Protein AF-A0AAE6Z4R4-F1 (afdb_monomer)

Foldseek 3Di:
DDWDWDLPVKTKIKDDDDLCVVLVQFAFFKWKWFQDDLWIKIFTDDPPDDVVVQCVVCVPDLGMDMDHQHNVSMDMDIHSRCVVSVVNDDDWDWDRHNRMIIIHHPPDPPPD

Sequence (112 aa):
MDIAWQAGDLPELTLTGSALAQAGFTAGVLFRISLYRNGLMLARLDDDTDIAALVAELDGSDTEGADWVSDNGELTLAGDWLTQSGLLTPPFSIEALPGKIMIRAESGAMLA

Mean predicted aligned error: 3.99 Å

Structure (mmCIF, N/CA/C/O backbone):
data_AF-A0AAE6Z4R4-F1
#
_entry.id   AF-A0AAE6Z4R4-F1
#
loop_
_atom_site.group_PDB
_atom_site.id
_atom_site.type_symbol
_atom_site.label_atom_id
_atom_site.label_alt_id
_atom_site.label_comp_id
_atom_site.label_asym_id
_atom_site.label_entity_id
_atom_site.label_seq_id
_atom_site.pdbx_PDB_ins_code
_atom_site.Cartn_x
_atom_site.Cartn_y
_atom_site.Cartn_z
_atom_site.occupancy
_atom_site.B_iso_or_equiv
_atom_site.auth_seq_id
_atom_site.auth_comp_id
_atom_site.auth_asym_id
_atom_site.auth_atom_id
_atom_site.pdbx_PDB_model_num
ATOM 1 N N . MET A 1 1 ? -7.303 -10.117 8.445 1.00 92.00 1 MET A N 1
ATOM 2 C CA . MET A 1 1 ? -6.322 -9.066 8.132 1.00 92.00 1 MET A CA 1
ATOM 3 C C . MET A 1 1 ? -6.293 -8.185 9.341 1.00 92.00 1 MET A C 1
ATOM 5 O O . MET A 1 1 ? -7.367 -7.795 9.788 1.00 92.00 1 MET A O 1
ATOM 9 N N . ASP A 1 2 ? -5.105 -7.968 9.876 1.00 95.00 2 ASP A N 1
ATOM 10 C CA . ASP A 1 2 ? -4.919 -7.169 11.075 1.00 95.00 2 ASP A CA 1
ATOM 11 C C . ASP A 1 2 ? -4.515 -5.759 10.647 1.00 95.00 2 ASP A C 1
ATOM 13 O O . ASP A 1 2 ? -3.861 -5.579 9.617 1.00 95.00 2 ASP A O 1
ATOM 17 N N . ILE A 1 3 ? -4.994 -4.762 11.388 1.00 94.88 3 ILE A N 1
ATOM 18 C CA . ILE A 1 3 ? -4.874 -3.352 11.024 1.00 94.88 3 ILE A CA 1
ATOM 19 C C . ILE A 1 3 ? -4.378 -2.585 12.244 1.00 94.88 3 ILE A C 1
ATOM 21 O O . ILE A 1 3 ? -4.956 -2.707 13.326 1.00 94.88 3 ILE A O 1
ATOM 25 N N . ALA A 1 4 ? -3.350 -1.764 12.057 1.00 96.38 4 ALA A N 1
ATOM 26 C CA . ALA A 1 4 ? -2.907 -0.784 13.036 1.00 96.38 4 ALA A CA 1
ATOM 27 C C . ALA A 1 4 ? -3.022 0.623 12.440 1.00 96.38 4 ALA A C 1
ATOM 29 O O . ALA A 1 4 ? -2.565 0.870 11.329 1.00 96.38 4 ALA A O 1
ATOM 30 N N . TRP A 1 5 ? -3.654 1.535 13.180 1.00 96.00 5 TRP A N 1
ATOM 31 C CA . TRP A 1 5 ? -3.797 2.942 12.808 1.00 96.00 5 TRP A CA 1
ATOM 32 C C . TRP A 1 5 ? -3.055 3.823 13.806 1.00 96.00 5 TRP A C 1
ATOM 34 O O . TRP A 1 5 ? -3.244 3.682 15.018 1.00 96.00 5 TRP A O 1
ATOM 44 N N . GLN A 1 6 ? -2.271 4.767 13.298 1.00 95.44 6 GLN A N 1
ATOM 45 C CA . GLN A 1 6 ? -1.594 5.785 14.088 1.00 95.44 6 GLN A CA 1
ATOM 46 C C . GLN A 1 6 ? -1.935 7.156 13.511 1.00 95.44 6 GLN A C 1
ATOM 48 O O . GLN A 1 6 ? -1.650 7.428 12.354 1.00 95.44 6 GLN A O 1
ATOM 53 N N . ALA A 1 7 ? -2.558 8.028 14.308 1.00 90.06 7 ALA A N 1
ATOM 54 C CA . ALA A 1 7 ? -2.949 9.351 13.823 1.00 90.06 7 ALA A CA 1
ATOM 55 C C 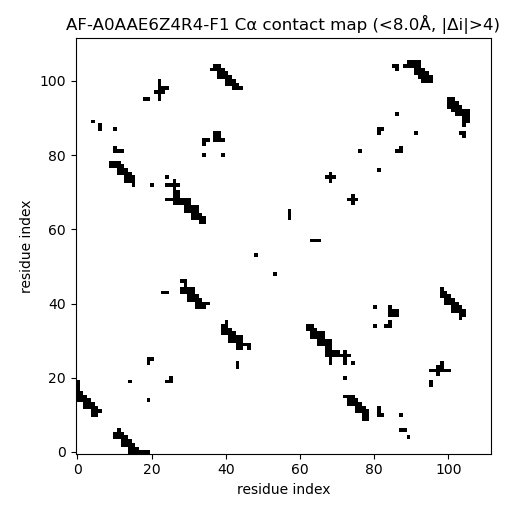. ALA A 1 7 ? -1.734 10.262 13.578 1.00 90.06 7 ALA A C 1
ATOM 57 O O . ALA A 1 7 ? -1.679 10.885 12.528 1.00 90.06 7 ALA A O 1
ATOM 58 N N . GLY A 1 8 ? -0.777 10.295 14.520 1.00 88.00 8 GLY A N 1
ATOM 59 C CA . GLY A 1 8 ? 0.502 11.013 14.401 1.00 88.00 8 GLY A CA 1
ATOM 60 C C . GLY A 1 8 ? 0.414 12.482 13.952 1.00 88.00 8 GLY A C 1
ATOM 61 O O . GLY A 1 8 ? -0.663 13.044 13.787 1.00 88.00 8 GLY A O 1
ATOM 62 N N . ASP A 1 9 ? 1.573 13.110 13.746 1.00 88.69 9 ASP A N 1
ATOM 63 C CA . ASP A 1 9 ? 1.658 14.303 12.882 1.00 88.69 9 ASP A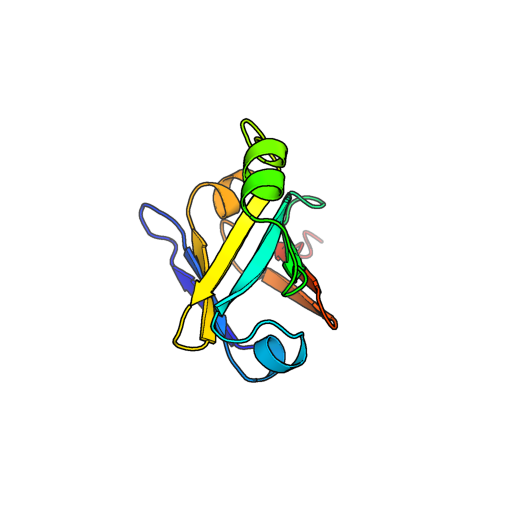 CA 1
ATOM 64 C C . ASP A 1 9 ? 1.642 13.889 11.398 1.00 88.69 9 ASP A C 1
ATOM 66 O O . ASP A 1 9 ? 1.149 14.617 10.539 1.00 88.69 9 ASP A O 1
ATOM 70 N N . LEU A 1 10 ? 2.159 12.688 11.116 1.00 93.19 10 LEU A N 1
ATOM 71 C CA . LEU A 1 10 ? 2.033 11.981 9.851 1.00 93.19 10 LEU A CA 1
ATOM 72 C C . LEU A 1 10 ? 1.209 10.713 10.119 1.00 93.19 10 LEU A C 1
ATOM 74 O O . LEU A 1 10 ? 1.714 9.822 10.808 1.00 93.19 10 LEU A O 1
ATOM 78 N N . PRO A 1 11 ? -0.046 10.630 9.649 1.00 94.50 11 PRO A N 1
ATOM 79 C CA . PRO A 1 11 ? -0.869 9.458 9.893 1.00 94.50 11 PRO A CA 1
ATOM 80 C C . PRO A 1 11 ? -0.301 8.227 9.197 1.00 94.50 11 PRO A C 1
ATOM 82 O O . PRO A 1 11 ? 0.291 8.339 8.125 1.00 94.50 11 PRO A O 1
ATOM 85 N N . GLU A 1 12 ? -0.512 7.056 9.787 1.00 96.94 12 GLU A N 1
ATOM 86 C CA . GLU A 1 12 ? -0.011 5.781 9.286 1.00 96.94 12 GLU A CA 1
ATOM 87 C C . GLU A 1 12 ? -1.045 4.662 9.467 1.00 96.94 12 GLU A C 1
ATOM 89 O O . GLU A 1 12 ? -1.685 4.526 10.515 1.00 96.94 12 GLU A O 1
ATOM 94 N N . LEU A 1 13 ? -1.193 3.843 8.428 1.00 97.31 13 LEU A N 1
ATOM 95 C CA . LEU A 1 13 ? -2.016 2.645 8.397 1.00 97.31 13 LEU A CA 1
ATOM 96 C C . LEU A 1 13 ? -1.139 1.448 8.030 1.00 97.31 13 LEU A C 1
ATOM 98 O O . LEU A 1 13 ? -0.631 1.376 6.912 1.00 97.31 13 LEU A O 1
ATOM 102 N N . THR A 1 14 ? -1.023 0.487 8.940 1.00 97.94 14 THR A N 1
ATOM 103 C CA . THR A 1 14 ? -0.281 -0.760 8.723 1.00 97.94 14 THR A CA 1
ATOM 104 C C . THR A 1 14 ? -1.254 -1.924 8.568 1.00 97.94 14 THR A C 1
ATOM 106 O O . THR A 1 14 ? -2.133 -2.124 9.413 1.00 97.94 14 THR A O 1
ATOM 109 N N . LEU A 1 15 ? -1.092 -2.713 7.506 1.00 98.25 15 LEU A N 1
ATOM 110 C CA . LEU A 1 15 ? -1.811 -3.962 7.266 1.00 98.25 15 LEU A CA 1
ATOM 111 C C . LEU A 1 15 ? -0.871 -5.142 7.489 1.00 98.25 15 LEU A C 1
ATOM 113 O O . LEU A 1 15 ? 0.250 -5.149 6.980 1.00 98.25 15 LEU A O 1
ATOM 117 N N . THR A 1 16 ? -1.343 -6.157 8.212 1.00 97.25 16 THR A N 1
ATOM 118 C CA . THR A 1 16 ? -0.566 -7.368 8.503 1.00 97.25 16 THR A CA 1
ATOM 119 C C . THR A 1 16 ? -1.446 -8.629 8.543 1.00 97.25 16 THR A C 1
ATOM 121 O O . THR A 1 16 ? -2.666 -8.615 8.306 1.00 97.25 16 THR A O 1
ATOM 124 N N . GLY A 1 17 ? -0.807 -9.766 8.827 1.00 95.81 17 GLY A N 1
ATOM 125 C CA . GLY A 1 17 ? -1.468 -11.045 9.071 1.00 95.81 17 GLY A CA 1
ATOM 126 C C . GLY A 1 17 ? -1.663 -11.906 7.820 1.00 95.81 17 GLY A C 1
ATOM 127 O O . GLY A 1 17 ? -1.413 -11.508 6.683 1.00 95.81 17 GLY A O 1
ATOM 128 N N . SER A 1 18 ? -2.141 -13.136 8.021 1.00 95.88 18 SER A N 1
ATOM 129 C CA . SER A 1 18 ? -2.191 -14.164 6.966 1.00 95.88 18 SER A CA 1
ATOM 130 C C . SER A 1 18 ? -3.111 -13.823 5.791 1.00 95.88 18 SER A C 1
ATOM 132 O O . SER A 1 18 ? -2.926 -14.348 4.697 1.00 95.88 18 SER A O 1
ATOM 134 N N . ALA A 1 19 ? -4.114 -12.970 5.996 1.00 96.12 19 ALA A N 1
ATOM 135 C CA . ALA A 1 19 ? -5.014 -12.530 4.932 1.00 96.12 19 ALA A CA 1
ATOM 136 C C . ALA A 1 19 ? -4.314 -11.611 3.912 1.00 96.12 19 ALA A C 1
ATOM 138 O O . ALA A 1 19 ? -4.641 -11.683 2.732 1.00 96.12 19 ALA A O 1
ATOM 139 N N . LEU A 1 20 ? -3.329 -10.808 4.343 1.00 98.06 20 LEU A N 1
ATOM 140 C CA . LEU A 1 20 ? -2.511 -9.976 3.453 1.00 98.06 20 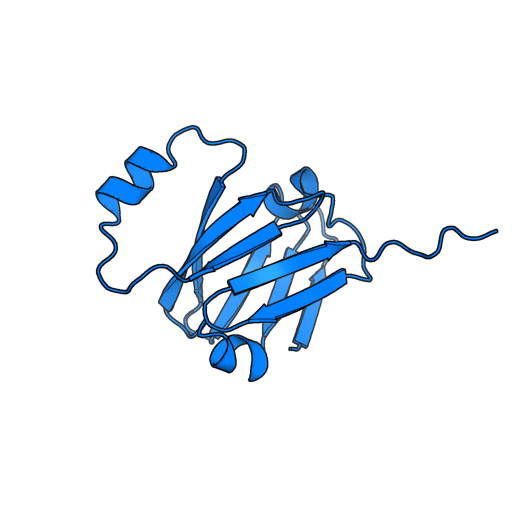LEU A CA 1
ATOM 141 C C . LEU A 1 20 ? -1.678 -10.861 2.511 1.00 98.06 20 LEU A C 1
ATOM 143 O O . LEU A 1 20 ? -1.741 -10.725 1.289 1.00 98.06 20 LEU A O 1
ATOM 147 N N . ALA A 1 21 ? -1.000 -11.858 3.084 1.00 97.31 21 ALA A N 1
ATOM 148 C CA . ALA A 1 21 ? -0.230 -12.837 2.324 1.00 97.31 21 ALA A CA 1
ATOM 149 C C . ALA A 1 21 ? -1.111 -13.679 1.380 1.00 97.31 21 ALA A C 1
ATOM 151 O O . ALA A 1 21 ? -0.732 -13.915 0.237 1.00 97.31 21 ALA A O 1
ATOM 152 N N . GLN A 1 22 ? -2.308 -14.096 1.815 1.00 97.50 22 GLN A N 1
ATOM 153 C CA . GLN A 1 22 ? -3.271 -14.818 0.964 1.00 97.50 22 GLN A CA 1
ATOM 154 C C . GLN A 1 22 ? -3.795 -13.971 -0.204 1.00 97.50 22 GLN A C 1
ATOM 156 O O . GLN A 1 22 ? -4.098 -14.517 -1.263 1.00 97.50 22 GLN A O 1
ATOM 161 N N . ALA A 1 23 ? -3.871 -12.649 -0.038 1.00 98.00 23 ALA A N 1
ATOM 162 C CA . ALA A 1 23 ? -4.156 -11.715 -1.124 1.00 98.00 23 ALA A CA 1
ATOM 163 C C . ALA A 1 23 ? -2.951 -11.508 -2.064 1.00 98.00 23 ALA A C 1
ATOM 165 O O . ALA A 1 23 ? -3.072 -10.811 -3.067 1.00 98.00 23 ALA A O 1
ATOM 166 N N . GLY A 1 24 ? -1.802 -12.127 -1.783 1.00 97.75 24 GLY A N 1
ATOM 167 C CA . GLY A 1 24 ? -0.609 -12.089 -2.625 1.00 97.75 24 GLY A CA 1
ATOM 168 C C . GLY A 1 24 ? 0.377 -10.970 -2.291 1.00 97.75 24 GLY A C 1
ATOM 169 O O . GLY A 1 24 ? 1.351 -10.823 -3.024 1.00 97.75 24 GLY A O 1
ATOM 170 N N . PHE A 1 25 ? 0.153 -10.217 -1.211 1.00 98.31 25 PHE A N 1
ATOM 171 C CA . PHE A 1 25 ? 1.043 -9.162 -0.720 1.00 98.31 25 PHE A CA 1
ATOM 172 C C . PHE A 1 25 ? 1.998 -9.760 0.321 1.00 98.31 25 PHE A C 1
ATOM 174 O O . PHE A 1 25 ? 1.735 -9.753 1.521 1.00 98.31 25 PHE A O 1
ATOM 181 N N . THR A 1 26 ? 3.079 -10.370 -0.155 1.00 97.38 26 THR A N 1
ATOM 182 C CA . THR A 1 26 ? 4.145 -10.945 0.680 1.00 97.38 26 THR A CA 1
ATOM 183 C C . THR A 1 26 ? 5.380 -10.050 0.662 1.00 97.38 26 THR A C 1
ATOM 185 O O . THR A 1 26 ? 5.485 -9.190 -0.203 1.00 97.38 26 THR A O 1
ATOM 188 N N . ALA A 1 27 ? 6.325 -10.262 1.582 1.00 97.94 27 ALA A N 1
ATOM 189 C CA . ALA A 1 27 ? 7.565 -9.485 1.663 1.00 97.94 27 ALA A CA 1
ATOM 190 C C . ALA A 1 27 ? 8.246 -9.292 0.292 1.00 97.94 27 ALA A C 1
ATOM 192 O O . ALA A 1 27 ? 8.387 -10.250 -0.473 1.00 97.94 27 ALA A O 1
ATOM 193 N N . GLY A 1 28 ? 8.637 -8.052 -0.009 1.00 96.81 28 GLY A N 1
ATOM 194 C CA . GLY A 1 28 ? 9.296 -7.653 -1.254 1.00 96.81 28 GLY A CA 1
ATOM 195 C C . GLY A 1 28 ? 8.379 -7.510 -2.473 1.00 96.81 28 GLY A C 1
ATOM 196 O O . GLY A 1 28 ? 8.847 -7.092 -3.529 1.00 96.81 28 GLY A O 1
ATOM 197 N N . VAL A 1 29 ? 7.085 -7.835 -2.364 1.00 97.81 29 VAL A N 1
ATOM 198 C CA . VAL A 1 29 ? 6.135 -7.651 -3.470 1.00 97.81 29 VAL A CA 1
ATOM 199 C C . VAL A 1 29 ? 5.892 -6.164 -3.700 1.00 97.81 29 VAL A C 1
ATOM 201 O O . VAL A 1 29 ? 5.489 -5.442 -2.786 1.00 97.81 29 VAL A O 1
ATOM 204 N N . LEU A 1 30 ? 6.091 -5.733 -4.945 1.00 98.25 30 LEU A N 1
ATOM 205 C CA . LEU A 1 30 ? 5.757 -4.394 -5.410 1.00 98.25 30 LEU A CA 1
ATOM 206 C C . LEU A 1 30 ? 4.242 -4.270 -5.622 1.00 98.25 30 LEU A C 1
ATOM 208 O O . LEU A 1 30 ? 3.586 -5.181 -6.140 1.00 98.25 30 LEU A O 1
ATOM 212 N N . PHE A 1 31 ? 3.674 -3.131 -5.249 1.00 98.44 31 PHE A N 1
ATOM 213 C CA . PHE A 1 31 ? 2.273 -2.822 -5.485 1.00 98.44 31 PHE A CA 1
ATOM 214 C C . PHE A 1 31 ? 2.078 -1.374 -5.926 1.00 98.44 31 PHE A C 1
ATOM 216 O O . PHE A 1 31 ? 2.797 -0.467 -5.517 1.00 98.44 31 PHE A O 1
ATOM 223 N N . ARG A 1 32 ? 1.060 -1.158 -6.757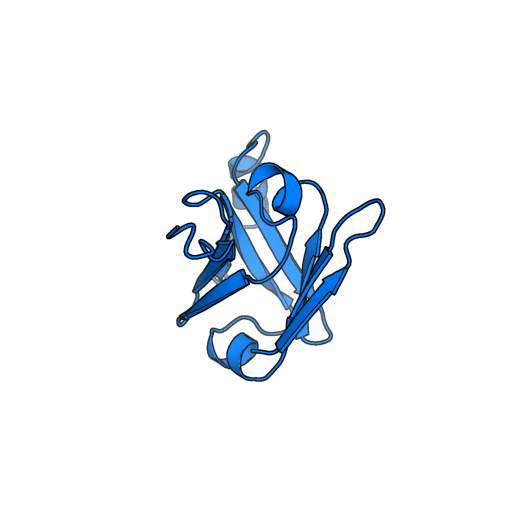 1.00 98.31 32 ARG A N 1
ATOM 224 C CA . ARG A 1 32 ? 0.566 0.161 -7.145 1.00 98.31 32 ARG A CA 1
ATOM 225 C C . ARG A 1 32 ? -0.464 0.640 -6.132 1.00 98.31 32 ARG A C 1
ATOM 227 O O . ARG A 1 32 ? -1.301 -0.144 -5.681 1.00 98.31 32 ARG A O 1
ATOM 234 N N . ILE A 1 33 ? -0.427 1.927 -5.830 1.00 98.38 33 ILE A N 1
ATOM 235 C CA . ILE A 1 33 ? -1.394 2.657 -5.015 1.00 98.38 33 ILE A CA 1
ATOM 236 C C . ILE A 1 33 ? -2.188 3.555 -5.962 1.00 98.38 33 ILE A C 1
ATOM 238 O O . ILE A 1 33 ? -1.590 4.281 -6.749 1.00 98.38 33 ILE A O 1
ATOM 242 N N . SER A 1 34 ? -3.516 3.535 -5.880 1.00 97.88 34 SER A N 1
ATOM 243 C CA . SER A 1 34 ? -4.380 4.462 -6.618 1.00 97.88 34 SER A CA 1
ATOM 244 C C . SER A 1 34 ? -5.443 5.047 -5.690 1.00 97.88 34 SER A C 1
ATOM 246 O O . SER A 1 34 ? -6.076 4.312 -4.922 1.00 97.88 34 SER A O 1
ATOM 248 N N . LEU A 1 35 ? -5.712 6.350 -5.803 1.00 96.44 35 LEU A N 1
ATOM 249 C CA . LEU A 1 35 ? -6.898 6.955 -5.195 1.00 96.44 35 LEU A CA 1
ATOM 250 C C . LEU A 1 35 ? -8.162 6.338 -5.815 1.00 96.44 35 LEU A C 1
ATOM 252 O O . LEU A 1 35 ? -8.345 6.326 -7.033 1.00 96.44 35 LEU A O 1
ATOM 256 N N . TYR A 1 36 ? -9.062 5.820 -4.980 1.00 92.62 36 TYR A N 1
ATOM 257 C CA . TYR A 1 36 ? -10.249 5.101 -5.437 1.00 92.62 36 TYR A CA 1
ATOM 258 C C . TYR A 1 36 ? -11.461 5.358 -4.540 1.00 92.62 36 TYR A C 1
ATOM 260 O O . TYR A 1 36 ? -11.518 4.892 -3.406 1.00 92.62 36 TYR A O 1
ATOM 268 N N . ARG A 1 37 ? -12.477 6.048 -5.083 1.00 86.00 37 ARG A N 1
ATOM 269 C CA . ARG A 1 37 ? -13.794 6.272 -4.444 1.00 86.00 37 ARG A CA 1
ATOM 270 C C . ARG A 1 37 ? -13.701 6.708 -2.967 1.00 86.00 37 ARG A C 1
ATOM 272 O O . ARG A 1 37 ? -14.316 6.070 -2.114 1.00 86.00 37 ARG A O 1
ATOM 279 N N . ASN A 1 38 ? -12.981 7.798 -2.685 1.00 84.88 38 ASN A N 1
ATOM 280 C CA . ASN A 1 38 ? -12.729 8.299 -1.319 1.00 84.88 38 ASN A CA 1
ATOM 281 C C . ASN A 1 38 ? -12.054 7.234 -0.435 1.00 84.88 38 ASN A C 1
ATOM 283 O O . ASN A 1 38 ? -12.538 6.863 0.636 1.00 84.88 38 ASN A O 1
ATOM 287 N N . GLY A 1 39 ? -10.981 6.669 -0.972 1.00 94.44 39 GLY A N 1
ATOM 288 C CA . GLY A 1 39 ? -10.255 5.543 -0.417 1.00 94.44 39 GLY A CA 1
ATOM 289 C C . GLY A 1 39 ? -9.046 5.220 -1.286 1.00 94.44 39 GLY A C 1
ATOM 290 O O . GLY A 1 39 ? -8.669 6.004 -2.162 1.00 94.44 39 GLY A O 1
ATOM 291 N N . LEU A 1 40 ? -8.458 4.054 -1.057 1.00 97.75 40 LEU A N 1
ATOM 292 C CA . LEU A 1 40 ? -7.301 3.553 -1.787 1.00 97.75 40 LEU A CA 1
ATOM 293 C C . LEU A 1 40 ? -7.614 2.196 -2.407 1.00 97.75 40 LEU A C 1
ATOM 295 O O . LEU A 1 40 ? -8.314 1.366 -1.822 1.00 97.75 40 LEU A O 1
ATOM 299 N N . MET A 1 41 ? -7.059 1.960 -3.588 1.00 98.38 41 MET A N 1
ATOM 300 C CA . MET A 1 41 ? -6.916 0.631 -4.162 1.00 98.38 41 MET A CA 1
ATOM 301 C C . MET A 1 41 ? -5.428 0.313 -4.253 1.00 98.38 41 MET A C 1
ATOM 303 O O . MET A 1 41 ? -4.665 1.082 -4.830 1.00 98.38 41 MET A O 1
ATOM 307 N N . LEU A 1 42 ? -5.038 -0.830 -3.699 1.00 98.62 42 LEU A N 1
ATOM 308 C CA . LEU A 1 42 ? -3.706 -1.396 -3.835 1.00 98.62 42 LEU A CA 1
ATOM 309 C C . LEU A 1 42 ? -3.788 -2.558 -4.816 1.00 98.62 42 LEU A C 1
ATOM 311 O O . LEU A 1 42 ? -4.639 -3.437 -4.654 1.00 98.62 42 LEU A O 1
ATOM 315 N N . ALA A 1 43 ? -2.928 -2.577 -5.824 1.00 98.56 43 ALA A N 1
ATOM 316 C CA . ALA A 1 43 ? -2.848 -3.664 -6.789 1.00 98.56 43 ALA A CA 1
ATOM 317 C C . ALA A 1 43 ? -1.432 -4.225 -6.796 1.00 98.56 43 ALA A C 1
ATOM 319 O O . ALA A 1 43 ? -0.478 -3.475 -6.986 1.00 98.56 43 ALA A O 1
ATOM 320 N N . ARG A 1 44 ? -1.295 -5.536 -6.598 1.00 98.25 44 ARG A N 1
ATOM 321 C CA . ARG A 1 44 ? -0.005 -6.201 -6.768 1.00 98.25 44 ARG A CA 1
ATOM 322 C C . ARG A 1 44 ? 0.477 -5.990 -8.203 1.00 98.25 44 ARG A C 1
ATOM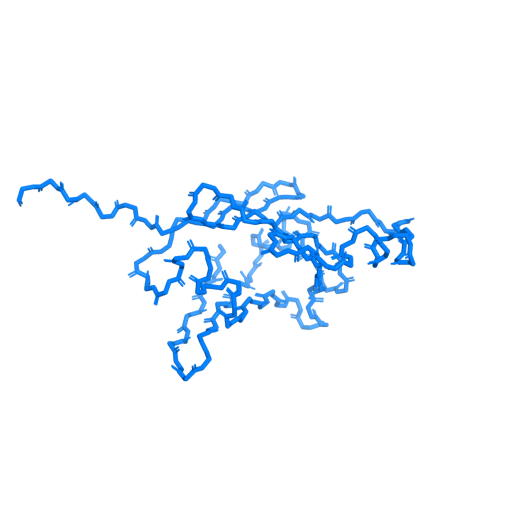 324 O O . ARG A 1 44 ? -0.313 -6.106 -9.140 1.00 98.25 44 ARG A O 1
ATOM 331 N N . LEU A 1 45 ? 1.763 -5.707 -8.342 1.00 98.12 45 LEU A N 1
ATOM 332 C CA . LEU A 1 45 ? 2.454 -5.675 -9.620 1.00 98.12 45 LEU A CA 1
ATOM 333 C C . LEU A 1 45 ? 3.154 -7.017 -9.860 1.00 98.12 45 LEU A C 1
ATOM 335 O O . LEU A 1 45 ? 3.499 -7.730 -8.911 1.00 98.12 45 LEU A O 1
ATOM 339 N N . ASP A 1 46 ? 3.298 -7.387 -11.130 1.00 94.69 46 ASP A N 1
ATOM 340 C CA . ASP A 1 46 ? 3.940 -8.643 -11.508 1.00 94.69 46 ASP A CA 1
ATOM 341 C C . ASP A 1 46 ? 5.455 -8.580 -11.257 1.00 94.69 46 ASP A C 1
ATOM 343 O O . ASP A 1 46 ? 6.067 -7.508 -11.302 1.00 94.69 46 ASP A O 1
ATOM 347 N N . ASP A 1 47 ? 6.070 -9.733 -10.995 1.00 92.06 47 ASP A N 1
ATOM 348 C CA . ASP A 1 47 ? 7.490 -9.830 -10.627 1.00 92.06 47 ASP A CA 1
ATOM 349 C C . ASP A 1 47 ? 8.429 -9.390 -11.779 1.00 92.06 47 ASP A C 1
ATOM 351 O O . ASP A 1 47 ? 9.593 -9.066 -11.553 1.00 92.06 47 ASP A O 1
ATOM 355 N N . ASP A 1 48 ? 7.923 -9.361 -13.013 1.00 95.50 48 ASP A N 1
ATOM 356 C CA . ASP A 1 48 ? 8.576 -8.894 -14.239 1.00 95.50 48 ASP A CA 1
ATOM 357 C C . ASP A 1 48 ? 8.265 -7.425 -14.589 1.00 95.50 48 ASP A C 1
ATOM 359 O O . ASP A 1 48 ? 8.625 -6.958 -15.673 1.00 95.50 48 ASP A O 1
ATOM 363 N N . THR A 1 49 ? 7.647 -6.670 -13.673 1.00 96.44 49 THR A N 1
ATOM 364 C CA . THR A 1 49 ? 7.401 -5.231 -13.846 1.00 96.44 49 THR A CA 1
ATOM 365 C C . THR A 1 49 ? 8.710 -4.474 -14.080 1.00 96.44 49 THR A C 1
ATOM 367 O O . THR A 1 49 ? 9.614 -4.475 -13.241 1.00 96.44 49 THR A O 1
ATOM 370 N N . ASP A 1 50 ? 8.796 -3.758 -15.204 1.00 97.56 50 ASP A N 1
ATOM 371 C CA . ASP A 1 50 ? 9.895 -2.831 -15.471 1.00 97.56 50 ASP A CA 1
ATOM 372 C C . ASP A 1 50 ? 9.754 -1.592 -14.576 1.00 97.56 50 ASP A C 1
ATOM 374 O O . ASP A 1 50 ? 8.931 -0.706 -14.816 1.00 97.56 50 ASP A O 1
ATOM 378 N N . ILE A 1 51 ? 10.578 -1.533 -13.529 1.00 96.31 51 ILE A N 1
ATOM 379 C CA . ILE A 1 51 ? 10.567 -0.445 -12.547 1.00 96.31 51 ILE A CA 1
ATOM 380 C C . ILE A 1 51 ? 10.876 0.905 -13.207 1.00 96.31 51 ILE A C 1
ATOM 382 O O . ILE A 1 51 ? 10.303 1.915 -12.810 1.00 96.31 51 ILE A O 1
ATOM 386 N N . ALA A 1 52 ? 11.750 0.955 -14.218 1.00 97.12 52 ALA A N 1
ATOM 387 C CA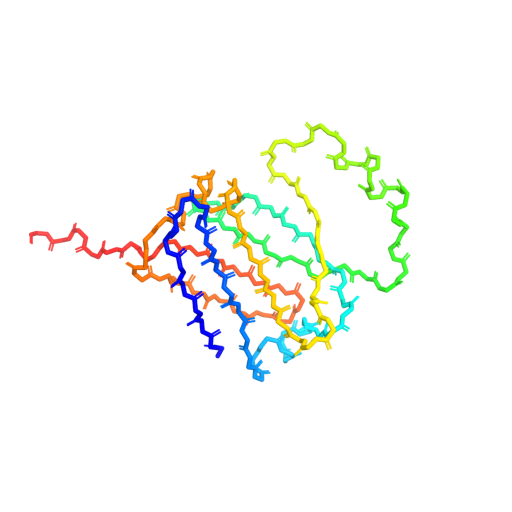 . ALA A 1 52 ? 12.086 2.216 -14.876 1.00 97.12 52 ALA A CA 1
ATOM 388 C C . ALA A 1 52 ? 10.894 2.752 -15.679 1.00 97.12 52 ALA A C 1
ATOM 390 O O . ALA A 1 52 ? 10.615 3.952 -15.641 1.00 97.12 52 ALA A O 1
ATOM 391 N N . ALA A 1 53 ? 10.164 1.861 -16.354 1.00 97.62 53 ALA A N 1
ATOM 392 C CA . ALA A 1 53 ? 8.926 2.217 -17.036 1.00 97.62 53 ALA A CA 1
ATOM 393 C C . ALA A 1 53 ? 7.836 2.650 -16.043 1.00 97.62 53 ALA A C 1
ATOM 395 O O . ALA A 1 53 ? 7.194 3.672 -16.266 1.00 97.62 53 ALA A O 1
ATOM 396 N N . LEU A 1 54 ? 7.678 1.928 -14.927 1.00 97.56 54 LEU A N 1
ATOM 397 C CA . LEU A 1 54 ? 6.717 2.270 -13.875 1.00 97.56 54 LEU A CA 1
ATOM 398 C C . LEU A 1 54 ? 7.010 3.643 -13.259 1.00 97.56 54 LEU A C 1
ATOM 400 O O . LEU A 1 54 ? 6.100 4.444 -13.084 1.00 97.56 54 LEU A O 1
ATOM 404 N N . VAL A 1 55 ? 8.274 3.944 -12.950 1.00 96.81 55 VAL A N 1
ATOM 405 C CA . VAL A 1 55 ? 8.663 5.256 -12.414 1.00 96.81 55 VAL A CA 1
ATOM 406 C C . VAL A 1 55 ? 8.358 6.361 -13.421 1.00 96.81 55 VAL A C 1
ATOM 408 O O . VAL A 1 55 ? 7.796 7.378 -13.036 1.00 96.81 55 VAL A O 1
ATOM 411 N N . ALA A 1 56 ? 8.675 6.162 -14.703 1.00 97.81 56 ALA A N 1
ATOM 412 C CA . ALA A 1 56 ? 8.361 7.140 -15.744 1.00 97.81 56 ALA A CA 1
ATOM 413 C C . ALA A 1 56 ? 6.847 7.327 -15.952 1.00 97.81 56 ALA A C 1
ATOM 415 O O . ALA A 1 56 ? 6.412 8.417 -16.307 1.00 97.81 56 ALA A O 1
ATOM 416 N N . GLU A 1 57 ? 6.050 6.277 -15.743 1.00 97.25 57 GLU A N 1
ATOM 417 C CA . GLU A 1 57 ? 4.587 6.337 -15.790 1.00 97.25 57 GLU A CA 1
ATOM 418 C C . GLU A 1 57 ? 4.005 7.122 -14.608 1.00 97.25 57 GLU A C 1
ATOM 420 O O . GLU A 1 57 ? 3.088 7.919 -14.789 1.00 97.25 57 GLU A O 1
ATOM 425 N N . LEU A 1 58 ? 4.524 6.882 -13.402 1.00 96.75 58 LEU A N 1
ATOM 426 C CA . LEU A 1 58 ? 4.036 7.493 -12.166 1.00 96.75 58 LEU A CA 1
ATOM 427 C C . LEU A 1 58 ? 4.583 8.908 -11.935 1.00 96.75 58 LEU A C 1
ATOM 429 O O . LEU A 1 58 ? 4.076 9.615 -11.063 1.00 96.75 58 LEU A O 1
ATOM 433 N N . ASP A 1 59 ? 5.604 9.324 -12.686 1.00 95.88 59 ASP A N 1
ATOM 434 C CA . ASP A 1 59 ? 6.231 10.633 -12.533 1.00 95.88 59 ASP A CA 1
ATOM 435 C C . ASP A 1 59 ? 5.205 11.765 -12.703 1.00 95.88 59 ASP A C 1
ATOM 437 O O . ASP A 1 59 ? 4.531 11.893 -13.727 1.00 95.88 59 ASP A O 1
ATOM 441 N N . GLY A 1 60 ? 5.065 12.587 -11.662 1.00 91.19 60 GLY A N 1
ATOM 442 C CA . GLY A 1 60 ? 4.097 13.683 -11.612 1.00 91.19 60 GLY A CA 1
ATOM 443 C C . GLY A 1 60 ? 2.630 13.273 -11.417 1.00 91.19 60 GLY A C 1
ATOM 444 O O . GLY A 1 60 ? 1.756 14.126 -11.573 1.00 91.19 60 GLY A O 1
ATOM 445 N N . SER A 1 61 ? 2.327 12.011 -11.087 1.00 94.38 61 SER A N 1
ATOM 446 C CA . SER A 1 61 ? 0.960 11.605 -10.741 1.00 94.38 61 SER A CA 1
ATOM 447 C C . SER A 1 61 ? 0.592 12.020 -9.317 1.00 94.38 61 SER A C 1
ATOM 449 O O . SER A 1 61 ? 1.185 11.561 -8.346 1.00 94.38 61 SER A O 1
ATOM 451 N N . ASP A 1 62 ? -0.465 12.823 -9.185 1.00 92.12 62 ASP A N 1
ATOM 452 C CA . ASP A 1 62 ? -1.034 13.204 -7.882 1.00 92.12 62 ASP A CA 1
ATOM 453 C C . ASP A 1 62 ? -2.000 12.146 -7.316 1.00 92.12 62 ASP A C 1
ATOM 455 O O . ASP A 1 62 ? -2.539 12.305 -6.222 1.00 92.12 62 ASP A O 1
ATOM 459 N N . THR A 1 63 ? -2.307 11.099 -8.089 1.00 94.88 63 THR A N 1
ATOM 460 C CA . THR A 1 63 ? -3.384 10.146 -7.759 1.00 94.88 63 THR A CA 1
ATOM 461 C C . THR A 1 63 ? -2.936 8.694 -7.731 1.00 94.88 63 THR A C 1
ATOM 463 O O . THR A 1 63 ? -3.714 7.825 -7.328 1.00 94.88 63 THR A O 1
ATOM 466 N N . GLU A 1 64 ? -1.700 8.427 -8.150 1.00 96.94 64 GLU A N 1
ATOM 467 C CA . GLU A 1 64 ? -1.138 7.088 -8.227 1.00 96.94 64 GLU A CA 1
ATOM 468 C C . GLU A 1 64 ? 0.321 7.068 -7.791 1.00 96.94 64 GLU A C 1
ATOM 470 O O . GLU A 1 64 ? 1.049 8.041 -7.954 1.00 96.94 64 GLU A O 1
ATOM 475 N N . GLY A 1 65 ? 0.743 5.938 -7.242 1.00 97.19 65 GLY A N 1
ATOM 476 C CA . GLY A 1 65 ? 2.111 5.701 -6.815 1.00 97.19 65 GLY A CA 1
ATOM 477 C C . GLY A 1 65 ? 2.404 4.211 -6.742 1.00 97.19 65 GLY A C 1
ATOM 478 O O . GLY A 1 65 ? 1.580 3.380 -7.127 1.00 97.19 65 GLY A O 1
ATOM 479 N N . ALA A 1 66 ? 3.576 3.862 -6.231 1.00 97.06 66 ALA A N 1
ATOM 480 C CA . ALA A 1 66 ? 3.941 2.482 -5.962 1.00 97.06 66 ALA A CA 1
ATOM 481 C C . ALA A 1 66 ? 4.807 2.402 -4.710 1.00 97.06 66 ALA A C 1
ATOM 483 O O . ALA A 1 66 ? 5.543 3.336 -4.396 1.00 97.06 66 ALA A O 1
ATOM 484 N N . ASP A 1 67 ? 4.700 1.277 -4.020 1.00 97.12 67 ASP A N 1
ATOM 485 C CA . ASP A 1 67 ? 5.522 0.941 -2.867 1.00 97.12 67 ASP A CA 1
ATOM 486 C C . ASP A 1 67 ? 5.659 -0.588 -2.781 1.00 97.12 67 ASP A C 1
ATOM 488 O O . ASP A 1 67 ? 5.078 -1.334 -3.576 1.00 97.12 67 ASP A O 1
ATOM 492 N N . TRP A 1 68 ? 6.451 -1.070 -1.838 1.00 97.31 68 TRP A N 1
ATOM 493 C CA . TRP A 1 68 ? 6.734 -2.485 -1.607 1.00 97.31 68 TRP A CA 1
ATOM 494 C C . TRP A 1 68 ? 6.266 -2.925 -0.226 1.00 97.31 68 TRP A C 1
ATOM 496 O O . TRP A 1 68 ? 6.316 -2.178 0.749 1.00 97.31 68 TRP A O 1
ATOM 506 N N . VAL A 1 69 ? 5.823 -4.178 -0.131 1.00 98.50 69 VAL A N 1
ATOM 507 C CA . VAL A 1 69 ? 5.617 -4.833 1.165 1.00 98.50 69 VAL A CA 1
ATOM 508 C C . VAL A 1 69 ? 6.989 -5.004 1.811 1.00 98.50 69 VAL A C 1
ATOM 510 O O . VAL A 1 69 ? 7.900 -5.555 1.187 1.00 98.50 69 VAL A O 1
ATOM 513 N N . SER A 1 70 ? 7.150 -4.554 3.050 1.00 98.25 70 SER A N 1
ATOM 514 C CA . SER A 1 70 ? 8.432 -4.607 3.752 1.00 98.25 70 SER A CA 1
ATOM 515 C C . SER A 1 70 ? 8.905 -6.046 3.983 1.00 98.25 70 SER A C 1
ATOM 517 O O . SER A 1 70 ? 8.130 -7.004 3.940 1.00 98.25 70 SER A O 1
ATOM 519 N N . ASP A 1 71 ? 10.195 -6.216 4.282 1.00 98.00 71 ASP A N 1
ATOM 520 C CA . ASP A 1 71 ? 10.816 -7.536 4.477 1.00 98.00 71 ASP A CA 1
ATOM 521 C C . ASP A 1 71 ? 10.188 -8.357 5.620 1.00 98.00 71 ASP A C 1
ATOM 523 O O . AS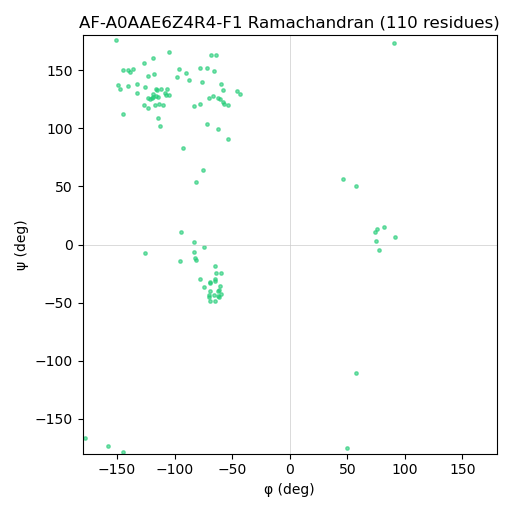P A 1 71 ? 10.238 -9.587 5.614 1.00 98.00 71 ASP A O 1
ATOM 527 N N . ASN A 1 72 ? 9.568 -7.693 6.603 1.00 97.00 72 ASN A N 1
ATOM 528 C CA . ASN A 1 72 ? 8.818 -8.341 7.685 1.00 97.00 72 ASN A CA 1
ATOM 529 C C . ASN A 1 72 ? 7.369 -8.710 7.294 1.00 97.00 72 ASN A C 1
ATOM 531 O O . ASN A 1 72 ? 6.643 -9.265 8.118 1.00 97.00 72 ASN A O 1
ATOM 535 N N . GLY A 1 73 ? 6.958 -8.455 6.048 1.00 96.94 73 GLY A N 1
ATOM 536 C CA . GLY A 1 73 ? 5.636 -8.781 5.515 1.00 96.94 73 GLY A CA 1
ATOM 537 C C . GLY A 1 73 ? 4.542 -7.772 5.865 1.00 96.94 73 GLY A C 1
ATOM 538 O O . GLY A 1 73 ? 3.364 -8.107 5.739 1.00 96.94 73 GLY A O 1
ATOM 539 N N . GLU A 1 74 ? 4.906 -6.576 6.324 1.00 98.25 74 GLU A N 1
ATOM 540 C CA . GLU A 1 74 ? 3.960 -5.500 6.612 1.00 98.25 74 GLU A CA 1
ATOM 541 C C . GLU A 1 74 ? 3.749 -4.620 5.375 1.00 98.25 74 GLU A C 1
ATOM 543 O O . GLU A 1 74 ? 4.636 -4.434 4.541 1.00 98.25 74 GLU A O 1
ATOM 548 N N . LEU A 1 75 ? 2.542 -4.081 5.238 1.00 98.38 75 LEU A N 1
ATOM 549 C CA . LEU A 1 75 ? 2.242 -3.059 4.245 1.00 98.38 75 LEU A CA 1
ATOM 550 C C . LEU A 1 75 ? 1.841 -1.790 4.982 1.00 98.38 75 LEU A C 1
ATOM 552 O O . LEU A 1 75 ? 0.846 -1.796 5.705 1.00 98.38 75 LEU A O 1
ATOM 556 N N . THR A 1 76 ? 2.583 -0.710 4.763 1.00 97.56 76 THR A N 1
ATOM 557 C CA . THR A 1 76 ? 2.361 0.572 5.433 1.00 97.56 76 THR A CA 1
ATOM 558 C C . THR A 1 76 ? 1.967 1.644 4.425 1.00 97.56 76 THR A C 1
ATOM 560 O O . THR A 1 76 ? 2.581 1.780 3.374 1.00 97.56 76 THR A O 1
ATOM 563 N N . LEU A 1 77 ? 0.933 2.417 4.751 1.00 97.31 77 LEU A N 1
ATOM 564 C CA . LEU A 1 77 ? 0.507 3.606 4.018 1.00 97.31 77 LEU A CA 1
ATOM 565 C C . LEU A 1 77 ? 0.611 4.802 4.958 1.00 97.31 77 LEU A C 1
ATOM 567 O O . LEU A 1 77 ? 0.036 4.764 6.044 1.00 97.31 77 LEU A O 1
ATOM 571 N N . ALA A 1 78 ? 1.303 5.859 4.542 1.00 93.25 78 ALA A N 1
ATOM 572 C CA . ALA A 1 78 ? 1.548 7.024 5.386 1.00 93.25 78 ALA A CA 1
ATOM 573 C C . ALA A 1 78 ? 1.113 8.342 4.731 1.00 93.25 78 ALA A C 1
ATOM 575 O O . ALA A 1 78 ? 1.059 8.468 3.505 1.00 93.25 78 ALA A O 1
ATOM 576 N N . GLY A 1 79 ? 0.838 9.334 5.578 1.00 91.12 79 GLY A N 1
ATOM 577 C CA . GLY A 1 79 ? 0.809 10.750 5.238 1.00 91.12 79 GLY A CA 1
ATOM 578 C C . GLY A 1 79 ? -0.161 11.129 4.130 1.00 91.12 79 GLY A C 1
ATOM 579 O O . GLY A 1 79 ? -1.383 11.112 4.312 1.00 91.12 79 GLY A O 1
ATOM 580 N N . ASP A 1 80 ? 0.407 11.512 2.988 1.00 91.62 80 ASP A N 1
ATOM 581 C CA . ASP A 1 80 ? -0.325 12.085 1.862 1.00 91.62 80 ASP A CA 1
ATOM 582 C C . ASP A 1 80 ? -1.362 11.113 1.307 1.00 91.62 80 ASP A C 1
ATOM 584 O O . ASP A 1 80 ? -2.495 11.524 1.064 1.00 91.62 80 ASP A O 1
ATOM 588 N N . TRP A 1 81 ? -1.055 9.813 1.231 1.00 95.38 81 TRP A N 1
ATOM 589 C CA . TRP A 1 81 ? -2.018 8.816 0.756 1.00 95.38 81 TRP A CA 1
ATOM 590 C C . TRP A 1 81 ? -3.275 8.770 1.619 1.00 95.38 81 TRP A C 1
ATOM 592 O O . TRP A 1 81 ? -4.391 8.702 1.099 1.00 95.38 81 TRP A O 1
ATOM 602 N N . LEU A 1 82 ? -3.115 8.834 2.941 1.00 94.94 82 LEU A N 1
ATOM 603 C CA . LEU A 1 82 ? -4.224 8.791 3.893 1.00 94.94 82 LEU A CA 1
ATOM 604 C C . LEU A 1 82 ? -4.997 10.113 3.917 1.00 94.94 82 LEU A C 1
ATOM 606 O O . LEU A 1 82 ? -6.225 10.115 3.991 1.00 94.94 82 LEU A O 1
ATOM 610 N N . THR A 1 83 ? -4.292 11.233 3.768 1.00 91.62 83 THR A N 1
ATOM 611 C CA . THR A 1 83 ? -4.892 12.570 3.727 1.00 91.62 83 THR A CA 1
ATOM 612 C C . THR A 1 83 ? -5.698 12.786 2.447 1.00 91.62 83 THR A C 1
ATOM 614 O O . THR A 1 83 ? -6.860 13.185 2.512 1.00 91.62 83 THR A O 1
ATOM 617 N N . GLN A 1 84 ? -5.127 12.467 1.285 1.00 92.25 84 GLN A N 1
ATOM 618 C CA . GLN A 1 84 ? -5.766 12.641 -0.022 1.00 92.25 84 GLN A CA 1
ATOM 619 C C . GLN A 1 84 ? -6.945 11.685 -0.237 1.00 92.25 84 GLN A C 1
ATOM 621 O O . GLN A 1 84 ? -7.926 12.047 -0.886 1.00 92.25 84 GLN A O 1
ATOM 626 N N . SER A 1 85 ? -6.883 10.473 0.322 1.00 93.19 85 SER A N 1
ATOM 627 C CA . SER A 1 85 ? -7.982 9.500 0.242 1.00 93.19 85 SER A CA 1
ATOM 628 C C . SER A 1 85 ? -9.093 9.727 1.274 1.00 93.19 85 SER A C 1
ATOM 630 O O . SER A 1 85 ? -10.156 9.116 1.160 1.00 93.19 85 SER A O 1
ATOM 632 N N . GLY A 1 86 ? -8.875 10.596 2.269 1.00 90.44 86 GLY A N 1
ATOM 633 C CA . GLY A 1 86 ? -9.804 10.821 3.380 1.00 90.44 86 GLY A CA 1
ATOM 634 C C . GLY A 1 86 ? -9.798 9.713 4.443 1.00 90.44 86 GLY A C 1
ATOM 635 O O . GLY A 1 86 ? -10.684 9.676 5.297 1.00 90.44 86 GLY A O 1
ATOM 636 N N . LEU A 1 87 ? -8.805 8.819 4.424 1.00 92.94 87 LEU A N 1
ATOM 637 C CA . LEU A 1 87 ? -8.611 7.726 5.385 1.00 92.94 87 LEU A CA 1
ATOM 638 C C . LEU A 1 87 ? -7.925 8.217 6.671 1.00 92.94 87 LEU A C 1
ATOM 640 O O . LEU A 1 87 ? -6.901 7.685 7.086 1.00 92.94 87 LEU A O 1
ATOM 644 N N . LEU A 1 88 ? -8.481 9.254 7.300 1.00 91.12 88 LEU A N 1
ATOM 645 C CA . LEU A 1 88 ? -7.865 9.926 8.453 1.00 91.12 88 LEU A CA 1
ATOM 646 C C . LEU A 1 88 ? -8.356 9.424 9.811 1.00 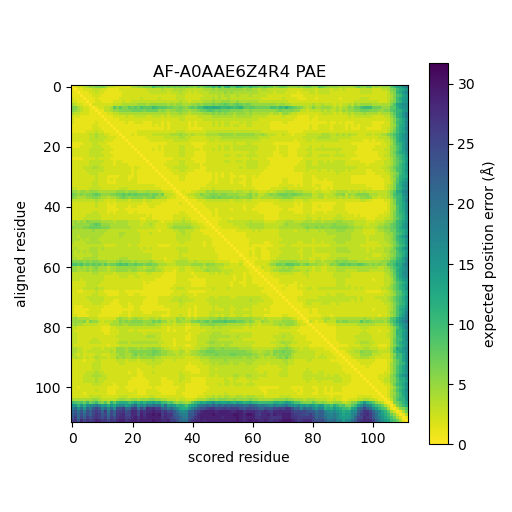91.12 88 LEU A C 1
ATOM 648 O O . LEU A 1 88 ? -7.761 9.735 10.841 1.00 91.12 88 LEU A O 1
ATOM 652 N N . THR A 1 89 ? -9.457 8.679 9.841 1.00 88.69 89 THR A N 1
ATOM 653 C CA . THR A 1 89 ? -10.007 8.143 11.086 1.00 88.69 89 THR A CA 1
ATOM 654 C C . THR A 1 89 ? -10.672 6.789 10.854 1.00 88.69 89 THR A C 1
ATOM 656 O O . THR A 1 89 ? -11.475 6.678 9.925 1.00 88.69 89 THR A O 1
ATOM 659 N N . PRO A 1 90 ? -10.408 5.784 11.707 1.00 89.38 90 PRO A N 1
ATOM 660 C CA . PRO A 1 90 ? -11.143 4.524 11.699 1.00 89.38 90 PRO A CA 1
ATOM 661 C C . PRO A 1 90 ? -12.608 4.713 12.156 1.00 89.38 90 PRO A C 1
ATOM 663 O O . PRO A 1 90 ? -12.915 5.703 12.827 1.00 89.38 90 PRO A O 1
ATOM 666 N N . PRO A 1 91 ? -13.505 3.747 11.875 1.00 91.75 91 PRO A N 1
ATOM 667 C CA . PRO A 1 91 ? -13.219 2.450 11.256 1.00 91.75 91 PRO A CA 1
ATOM 668 C C . PRO A 1 91 ? -13.022 2.505 9.732 1.00 91.75 91 PRO A C 1
ATOM 670 O O . PRO A 1 91 ? -13.561 3.365 9.033 1.00 91.75 91 PRO A O 1
ATOM 673 N N . PHE A 1 92 ? -12.231 1.556 9.223 1.00 91.94 92 PHE A N 1
ATOM 674 C CA . PHE A 1 92 ? -11.960 1.380 7.796 1.00 91.94 92 PHE A CA 1
ATOM 675 C C . PHE A 1 92 ? -12.597 0.084 7.290 1.00 91.94 92 PHE A C 1
ATOM 677 O O . PHE A 1 92 ? -12.415 -0.977 7.884 1.00 91.94 92 PHE A O 1
ATOM 684 N N . SER A 1 93 ? -13.277 0.155 6.148 1.00 92.56 93 SER A N 1
ATOM 685 C CA . SER A 1 93 ? -13.702 -1.020 5.394 1.00 92.56 93 SER A CA 1
ATOM 686 C C . SER A 1 93 ? -12.530 -1.478 4.539 1.00 92.56 93 SER A C 1
ATOM 688 O O . SER A 1 93 ? -12.117 -0.746 3.635 1.00 92.56 93 SER A O 1
ATOM 690 N N . ILE A 1 94 ? -12.055 -2.706 4.757 1.00 94.19 94 ILE A N 1
ATOM 691 C CA . ILE A 1 94 ? -11.004 -3.300 3.927 1.00 94.19 94 ILE A CA 1
ATOM 692 C C . ILE A 1 94 ? -11.481 -4.595 3.280 1.00 94.19 94 ILE A C 1
ATOM 694 O O . ILE A 1 94 ? -11.900 -5.533 3.954 1.00 94.19 94 ILE A O 1
ATOM 698 N N . GLU A 1 95 ? -11.377 -4.645 1.958 1.00 95.88 95 GLU A N 1
ATOM 699 C CA . GLU A 1 95 ? -11.657 -5.828 1.153 1.00 95.88 95 GLU A CA 1
ATOM 700 C C . GLU A 1 95 ? -10.357 -6.308 0.505 1.00 95.88 95 GLU A C 1
ATOM 702 O O . GLU A 1 95 ? -9.719 -5.561 -0.235 1.00 95.88 95 GLU A O 1
ATOM 707 N N . ALA A 1 96 ? -9.966 -7.550 0.796 1.00 96.56 96 ALA A N 1
ATOM 708 C CA . ALA A 1 96 ? -8.778 -8.184 0.237 1.00 96.56 96 ALA A CA 1
ATOM 709 C C . ALA A 1 96 ? -9.186 -9.301 -0.730 1.00 96.56 96 ALA A C 1
ATOM 711 O O . ALA A 1 96 ? -9.855 -10.262 -0.348 1.00 96.56 96 ALA A O 1
ATOM 712 N N . LEU A 1 97 ? -8.760 -9.163 -1.978 1.00 97.31 97 LEU A N 1
ATOM 713 C CA . LEU A 1 97 ? -8.916 -10.124 -3.062 1.00 97.31 97 LEU A CA 1
ATOM 714 C C . LEU A 1 97 ? -7.520 -10.553 -3.544 1.00 97.31 97 LEU A C 1
ATOM 716 O O . LEU A 1 97 ? -6.546 -9.831 -3.322 1.00 97.31 97 LEU A O 1
ATOM 720 N N . PRO A 1 98 ? -7.384 -11.692 -4.241 1.00 97.94 98 PRO A N 1
ATOM 721 C CA . PRO A 1 98 ? -6.117 -12.054 -4.869 1.00 97.94 98 PRO A CA 1
ATOM 722 C C . PRO A 1 98 ? -5.598 -10.925 -5.777 1.00 97.94 98 PRO A C 1
ATOM 724 O O . PRO A 1 98 ? -6.275 -10.510 -6.717 1.00 97.94 98 PRO A O 1
ATOM 727 N N . GLY A 1 99 ? -4.411 -10.408 -5.460 1.00 98.06 99 GLY A N 1
ATOM 728 C CA . GLY A 1 99 ? -3.729 -9.325 -6.167 1.00 98.06 99 GLY A CA 1
ATOM 729 C C . GLY A 1 99 ? -4.287 -7.920 -5.924 1.00 98.06 99 GLY A C 1
ATOM 730 O O . GLY A 1 99 ? -3.810 -6.978 -6.555 1.00 98.06 99 GLY A O 1
ATOM 731 N N . LYS A 1 100 ? -5.291 -7.738 -5.053 1.00 98.31 100 LYS A N 1
ATOM 732 C CA . LYS A 1 100 ? -5.941 -6.433 -4.866 1.00 98.31 100 LYS A CA 1
ATOM 733 C C . LYS A 1 100 ? -6.472 -6.208 -3.456 1.00 98.31 100 LYS A C 1
ATOM 735 O O . LYS A 1 100 ? -7.147 -7.065 -2.899 1.00 98.31 100 LYS A O 1
ATOM 740 N N . ILE A 1 101 ? -6.263 -5.012 -2.918 1.00 98.38 101 ILE A N 1
ATOM 741 C CA . ILE A 1 101 ? -6.858 -4.564 -1.656 1.00 98.38 101 ILE A CA 1
ATOM 742 C C . ILE A 1 101 ? -7.583 -3.244 -1.896 1.00 98.38 101 ILE A C 1
ATOM 744 O O . ILE A 1 101 ? -7.062 -2.356 -2.560 1.00 98.38 101 ILE A O 1
ATOM 748 N N . MET A 1 102 ? -8.793 -3.104 -1.365 1.00 97.69 102 MET A N 1
ATOM 749 C CA . MET A 1 102 ? -9.540 -1.847 -1.369 1.00 97.69 102 MET A CA 1
ATOM 750 C C . MET A 1 102 ? -9.737 -1.382 0.068 1.00 97.69 102 MET A C 1
ATOM 752 O O . MET A 1 102 ? -10.246 -2.142 0.890 1.00 97.69 102 MET A O 1
ATOM 756 N N . ILE A 1 103 ? -9.367 -0.136 0.353 1.00 96.50 103 ILE A N 1
ATOM 757 C CA . ILE A 1 103 ? -9.461 0.497 1.670 1.00 96.50 103 ILE A CA 1
ATOM 758 C C . ILE A 1 103 ? -10.365 1.713 1.536 1.00 96.50 103 ILE A C 1
ATOM 760 O O . ILE A 1 1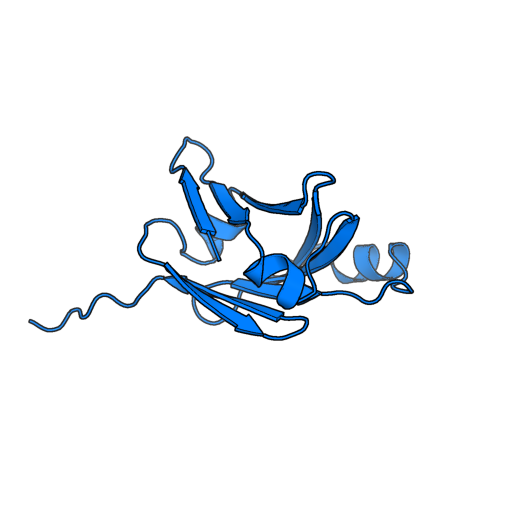03 ? -10.136 2.574 0.689 1.00 96.50 103 ILE A O 1
ATOM 764 N N . ARG A 1 104 ? -11.404 1.796 2.360 1.00 94.12 104 ARG A N 1
ATOM 765 C CA . ARG A 1 104 ? -12.329 2.933 2.391 1.00 94.12 104 ARG A CA 1
ATOM 766 C C . ARG A 1 104 ? -12.608 3.320 3.829 1.00 94.12 104 ARG A C 1
ATOM 768 O O . ARG A 1 104 ? -12.622 2.453 4.701 1.00 94.12 104 ARG A O 1
ATOM 775 N N . ALA A 1 105 ? -12.895 4.595 4.069 1.00 89.38 105 ALA A N 1
ATOM 776 C CA . ALA A 1 105 ? -13.541 4.975 5.315 1.00 89.38 105 ALA A CA 1
ATOM 777 C C . ALA A 1 105 ? -14.863 4.205 5.386 1.00 89.38 105 ALA A C 1
ATOM 779 O O . ALA A 1 105 ? -15.598 4.144 4.390 1.00 89.38 105 ALA A O 1
ATOM 780 N N . GLU A 1 106 ? -15.168 3.576 6.521 1.00 82.81 106 GLU A N 1
ATOM 781 C CA . GLU A 1 106 ? -16.534 3.107 6.693 1.00 82.81 106 GLU A CA 1
ATOM 782 C C . GLU A 1 106 ? -17.429 4.341 6.627 1.00 82.81 106 GLU A C 1
ATOM 784 O O . GLU A 1 106 ? -17.235 5.315 7.358 1.00 82.81 106 GLU A O 1
ATOM 789 N N . SER A 1 107 ? -18.415 4.320 5.726 1.00 66.06 107 SER A N 1
ATOM 790 C CA . SER A 1 107 ? -19.553 5.202 5.915 1.00 66.06 107 SER A CA 1
ATOM 791 C C . SER A 1 107 ? -20.168 4.753 7.223 1.00 66.06 107 SER A C 1
ATOM 793 O O . SER A 1 107 ? -20.894 3.759 7.259 1.00 66.06 107 SER A O 1
ATOM 795 N N . GLY A 1 108 ? -19.865 5.481 8.300 1.00 51.75 108 GLY A N 1
ATOM 796 C CA . GLY A 1 108 ? -20.761 5.509 9.432 1.00 51.75 108 GLY A CA 1
ATOM 797 C C . GLY A 1 108 ? -22.148 5.652 8.832 1.00 51.75 108 GLY A C 1
ATOM 798 O O . GLY A 1 108 ? -22.359 6.472 7.931 1.00 51.75 108 GLY A O 1
ATOM 799 N N . ALA A 1 109 ? -23.070 4.794 9.247 1.00 44.06 109 ALA A N 1
ATOM 800 C CA . ALA A 1 109 ? -24.467 5.101 9.083 1.00 44.06 109 ALA A CA 1
ATOM 801 C C . ALA A 1 109 ? -24.663 6.474 9.737 1.00 44.06 109 ALA A C 1
ATOM 803 O O . ALA A 1 109 ? -24.916 6.576 10.930 1.00 44.06 109 ALA A O 1
ATOM 804 N N . MET A 1 110 ? -24.524 7.546 8.959 1.00 46.97 110 MET A N 1
ATOM 805 C CA . MET A 1 110 ? -25.133 8.822 9.259 1.00 46.97 110 MET A CA 1
ATOM 806 C C . MET A 1 110 ? -26.608 8.627 8.909 1.00 46.97 110 MET A C 1
ATOM 808 O O . MET A 1 110 ? -27.132 9.150 7.932 1.00 46.97 110 MET A O 1
ATOM 812 N N . LEU A 1 111 ? -27.242 7.730 9.660 1.00 42.09 111 LEU A N 1
ATOM 813 C CA . LEU A 1 111 ? -28.671 7.559 9.724 1.00 42.09 111 LEU A CA 1
ATOM 814 C C . LEU A 1 111 ? -29.066 7.979 11.134 1.00 42.09 111 LEU A C 1
ATOM 816 O O . LEU A 1 111 ? -28.921 7.200 12.071 1.00 42.09 111 LEU A O 1
ATOM 820 N N . ALA A 1 112 ? -29.590 9.206 11.162 1.00 39.47 112 ALA A N 1
ATOM 821 C CA . ALA A 1 112 ? -30.421 9.839 12.183 1.00 39.47 112 ALA A CA 1
ATOM 822 C C . ALA A 1 112 ? -29.754 10.239 13.508 1.00 39.47 112 ALA A C 1
ATOM 824 O O . ALA A 1 112 ? -29.321 9.362 14.281 1.00 39.47 112 ALA A O 1
#

Secondary structure (DSSP, 8-state):
-EEEEE-SSS-EEEEESHHHHHTT--TT-EEEEEE-SSEEEEEEPPTT--HHHHHHHHTT-SSEEEEE--TTS-EEEETHHHHHHT--SS-EEEEEETTEEEEEE-------

Organism: NCBI:txid204042

Solvent-accessible surface area (backbone atoms only — not comparable to full-atom values): 6212 Å² total; per-residue (Å²): 104,45,78,49,81,43,63,71,98,58,31,37,40,38,40,30,58,72,50,37,44,68,19,62,50,35,52,66,35,43,27,38,40,32,67,41,91,63,10,39,33,39,33,58,52,63,97,82,61,57,61,69,59,50,50,65,69,38,60,91,46,93,52,41,48,71,54,57,23,37,86,90,38,39,38,76,49,52,36,64,63,30,60,77,18,61,53,73,59,82,63,67,44,73,49,76,40,79,44,33,36,39,40,29,45,48,78,68,78,87,68,130

pLDDT: mean 92.85, std 11.23, range [39.47, 98.62]

Nearest PDB structures (foldseek):
  5aeo-assembly1_A  TM=4.446E-01  e=6.197E+00  Prescottella equi 103S
  5aeo-assembly2_B  TM=4.465E-01  e=7.012E+00  Prescottella equi 103S
  7b1z-assembly2_B  TM=3.312E-01  e=9.549E+00  Prescottella equi

Radius of gyration: 14.06 Å; Cα contacts (8 Å, |Δi|>4): 212; chains: 1; bounding box: 42×29×31 Å